Protein AF-M5FN06-F1 (afdb_monomer_lite)

Structure (mmCIF, N/CA/C/O backbone):
data_AF-M5FN06-F1
#
_entry.id   AF-M5FN06-F1
#
loop_
_atom_site.group_PDB
_atom_site.id
_atom_site.type_symbol
_atom_site.label_atom_id
_atom_site.label_alt_id
_atom_site.label_comp_id
_atom_site.label_asym_id
_atom_site.label_entity_id
_atom_site.label_seq_id
_atom_site.pdbx_PDB_ins_code
_atom_site.Cartn_x
_atom_site.Cartn_y
_atom_site.Cartn_z
_atom_site.occupancy
_atom_site.B_iso_or_equiv
_atom_site.auth_seq_id
_atom_site.auth_comp_id
_atom_site.auth_asym_id
_atom_site.auth_atom_id
_atom_site.pdbx_PDB_model_num
ATOM 1 N N . MET A 1 1 ? 3.407 14.282 -8.085 1.00 27.33 1 MET A N 1
ATOM 2 C CA . MET A 1 1 ? 4.388 13.619 -8.976 1.00 27.33 1 MET A CA 1
ATOM 3 C C . MET A 1 1 ? 5.253 12.727 -8.101 1.00 27.33 1 MET A C 1
ATOM 5 O O . MET A 1 1 ? 6.197 13.215 -7.495 1.00 27.33 1 MET A O 1
ATOM 9 N N . ALA A 1 2 ? 4.878 11.458 -7.962 1.00 25.45 2 ALA A N 1
ATOM 10 C CA . ALA A 1 2 ? 5.536 10.519 -7.061 1.00 25.45 2 ALA A CA 1
ATOM 11 C C . ALA A 1 2 ? 6.692 9.816 -7.781 1.00 25.45 2 ALA A C 1
ATOM 13 O O . ALA A 1 2 ? 6.482 8.964 -8.642 1.00 25.45 2 ALA A O 1
ATOM 14 N N . SER A 1 3 ? 7.924 10.210 -7.468 1.00 28.31 3 SER A N 1
ATOM 15 C CA . SER A 1 3 ? 9.143 9.566 -7.962 1.00 28.31 3 SER A CA 1
ATOM 16 C C . SER A 1 3 ? 9.632 8.582 -6.894 1.00 28.31 3 SER A C 1
ATOM 18 O O . SER A 1 3 ? 10.350 8.975 -5.971 1.00 28.31 3 SER A O 1
ATOM 20 N N . CYS A 1 4 ? 9.288 7.298 -7.016 1.00 33.19 4 CYS A N 1
ATOM 21 C CA . CYS A 1 4 ? 9.908 6.249 -6.206 1.00 33.19 4 CYS A CA 1
ATOM 22 C C . CYS A 1 4 ? 11.393 6.130 -6.577 1.00 33.19 4 CYS A C 1
ATOM 24 O O . CYS A 1 4 ? 11.753 5.627 -7.637 1.00 33.19 4 CYS A O 1
ATOM 26 N N . THR A 1 5 ? 12.273 6.599 -5.693 1.00 30.69 5 THR A N 1
ATOM 27 C CA . THR A 1 5 ? 13.714 6.338 -5.777 1.00 30.69 5 THR A CA 1
ATOM 28 C C . THR A 1 5 ? 14.072 5.339 -4.695 1.00 30.69 5 THR A C 1
ATOM 30 O O . THR A 1 5 ? 13.926 5.653 -3.519 1.00 30.69 5 THR A O 1
ATOM 33 N N . ILE A 1 6 ? 14.575 4.165 -5.073 1.00 43.97 6 ILE A N 1
ATOM 34 C CA . ILE A 1 6 ? 15.258 3.274 -4.132 1.00 43.97 6 ILE A CA 1
ATOM 35 C C . ILE A 1 6 ? 16.633 2.962 -4.714 1.00 43.97 6 ILE A C 1
ATOM 37 O O . ILE A 1 6 ? 16.755 2.462 -5.830 1.00 43.97 6 ILE A O 1
ATOM 41 N N . ALA A 1 7 ? 17.663 3.370 -3.971 1.00 32.50 7 ALA A N 1
ATOM 42 C CA . ALA A 1 7 ? 19.064 3.250 -4.341 1.00 32.50 7 ALA A CA 1
ATOM 43 C C . ALA A 1 7 ? 19.636 1.861 -3.967 1.00 32.50 7 ALA A C 1
ATOM 45 O O . ALA A 1 7 ? 19.213 1.269 -2.972 1.00 32.50 7 ALA A O 1
ATOM 46 N N . PRO A 1 8 ? 20.618 1.356 -4.735 1.00 40.19 8 PRO A N 1
ATOM 47 C CA . PRO A 1 8 ? 21.145 -0.006 -4.641 1.00 40.19 8 PRO A CA 1
ATOM 48 C C . PRO A 1 8 ? 22.283 -0.136 -3.615 1.00 40.19 8 PRO A C 1
ATOM 50 O O . PRO A 1 8 ? 23.003 0.829 -3.347 1.00 40.19 8 PRO A O 1
ATOM 53 N N . ARG A 1 9 ? 22.534 -1.353 -3.109 1.00 36.44 9 ARG A N 1
ATOM 54 C CA . ARG A 1 9 ? 23.824 -1.708 -2.487 1.00 36.44 9 ARG A CA 1
ATOM 55 C C . ARG A 1 9 ? 24.622 -2.664 -3.389 1.00 36.44 9 ARG A C 1
ATOM 57 O O . ARG A 1 9 ? 24.174 -3.779 -3.624 1.00 36.44 9 ARG A O 1
ATOM 64 N N . ARG A 1 10 ? 25.832 -2.184 -3.736 1.00 39.62 10 ARG A N 1
ATOM 65 C CA . ARG A 1 10 ? 27.038 -2.804 -4.348 1.00 39.62 10 ARG A CA 1
ATOM 66 C C . ARG A 1 10 ? 27.117 -2.912 -5.897 1.00 39.62 10 ARG A C 1
ATOM 68 O O . ARG A 1 10 ? 26.985 -4.001 -6.429 1.00 39.62 10 ARG A O 1
ATOM 75 N N . ASP A 1 11 ? 27.399 -1.748 -6.521 1.00 45.25 11 ASP A N 1
ATOM 76 C CA . ASP A 1 11 ? 28.182 -1.401 -7.753 1.00 45.25 11 ASP A CA 1
ATOM 77 C C . ASP A 1 11 ? 27.950 -2.061 -9.142 1.00 45.25 11 ASP A C 1
ATOM 79 O O . ASP A 1 11 ? 27.628 -3.240 -9.212 1.00 45.25 11 ASP A O 1
ATOM 83 N N . PRO A 1 12 ? 28.240 -1.381 -10.291 1.00 43.81 12 PRO A N 1
ATOM 84 C CA . PRO A 1 12 ? 28.285 0.053 -10.596 1.00 43.81 12 PRO A CA 1
ATOM 85 C C . PRO A 1 12 ? 27.474 0.372 -11.877 1.00 43.81 12 PRO A C 1
ATOM 87 O O . PRO A 1 12 ? 28.011 0.838 -12.871 1.00 43.81 12 PRO A O 1
ATOM 90 N N . VAL A 1 13 ? 26.162 0.151 -11.878 1.00 47.09 13 VAL A N 1
ATOM 91 C CA . VAL A 1 13 ? 25.257 0.983 -12.685 1.00 47.09 13 VAL A CA 1
ATOM 92 C C . VAL A 1 13 ? 24.075 1.290 -11.783 1.00 47.09 13 VAL A C 1
ATOM 94 O O . VAL A 1 13 ? 23.297 0.415 -11.413 1.00 47.09 13 VAL A O 1
ATOM 97 N N . ARG A 1 14 ? 23.992 2.533 -11.311 1.00 54.94 14 ARG A N 1
ATOM 98 C CA . ARG A 1 14 ? 22.844 2.998 -10.527 1.00 54.94 14 ARG A CA 1
ATOM 99 C C . ARG A 1 14 ? 21.685 3.135 -11.511 1.00 54.94 14 ARG A C 1
ATOM 101 O O . ARG A 1 14 ? 21.647 4.076 -12.298 1.00 54.94 14 ARG A O 1
ATOM 108 N N . TRP A 1 15 ? 20.762 2.186 -11.488 1.00 54.28 15 TRP A N 1
ATOM 109 C CA . TRP A 1 15 ? 19.535 2.274 -12.270 1.00 54.28 15 TRP A CA 1
ATOM 110 C C . TRP A 1 15 ? 18.470 2.993 -11.454 1.00 54.28 15 TRP A C 1
ATOM 112 O O . TRP A 1 15 ? 18.316 2.744 -10.257 1.00 54.28 15 TRP A O 1
ATOM 122 N N . ARG A 1 16 ? 17.732 3.893 -12.100 1.00 64.31 16 ARG A N 1
ATOM 123 C CA . ARG A 1 16 ? 16.596 4.587 -11.489 1.00 64.31 16 ARG A CA 1
ATOM 124 C C . ARG A 1 16 ? 15.349 4.273 -12.300 1.00 64.31 16 ARG A C 1
ATOM 126 O O . ARG A 1 16 ? 15.308 4.543 -13.501 1.00 64.31 16 ARG A O 1
ATOM 133 N N . VAL A 1 17 ? 14.336 3.713 -11.644 1.00 66.50 17 VAL A N 1
ATOM 134 C CA . VAL A 1 17 ? 12.996 3.615 -12.227 1.00 66.50 17 VAL A CA 1
ATOM 135 C C . VAL A 1 17 ? 12.431 5.031 -12.273 1.00 66.50 17 VAL A C 1
ATOM 137 O O . VAL A 1 17 ? 12.249 5.659 -11.234 1.00 66.50 17 VAL A O 1
ATOM 140 N N . LEU A 1 18 ? 12.219 5.560 -13.478 1.00 68.62 18 LEU A N 1
ATOM 141 C CA . LEU A 1 18 ? 11.619 6.886 -13.666 1.00 68.62 18 LEU A CA 1
ATOM 142 C C . LEU A 1 18 ? 10.108 6.833 -13.467 1.00 68.62 18 LEU A C 1
ATOM 144 O O . LEU A 1 18 ? 9.524 7.728 -12.866 1.00 68.62 18 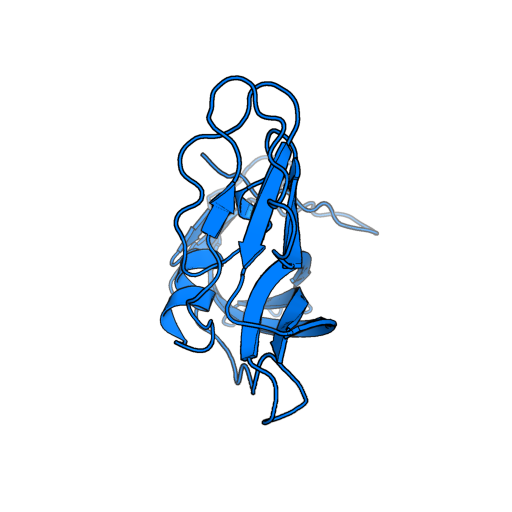LEU A O 1
ATOM 148 N N . SER A 1 19 ? 9.484 5.792 -14.012 1.00 80.19 19 SER A N 1
ATOM 149 C CA . SER A 1 19 ? 8.040 5.610 -13.985 1.00 80.19 19 SER A CA 1
ATOM 150 C C . SER A 1 19 ? 7.671 4.143 -14.168 1.00 80.19 19 SER A C 1
ATOM 152 O O . SER A 1 19 ? 8.388 3.388 -14.830 1.00 80.19 19 SER A O 1
ATOM 154 N N . MET A 1 20 ? 6.519 3.776 -13.615 1.00 84.50 20 MET A N 1
ATOM 155 C CA . MET A 1 20 ? 5.894 2.466 -13.753 1.00 84.50 20 MET A CA 1
ATOM 156 C C . MET A 1 20 ? 4.460 2.653 -14.249 1.00 84.50 20 MET A C 1
ATOM 158 O O . MET A 1 20 ? 3.731 3.487 -13.709 1.00 84.50 20 MET A O 1
ATOM 162 N N . THR A 1 21 ? 4.065 1.925 -15.293 1.00 87.94 21 THR A N 1
ATOM 163 C CA . THR A 1 21 ? 2.722 2.023 -15.880 1.00 87.94 21 THR A CA 1
ATOM 164 C C . THR A 1 21 ? 2.165 0.634 -16.229 1.00 87.94 21 THR A C 1
ATOM 166 O O . THR A 1 21 ? 2.769 -0.062 -17.051 1.00 87.94 21 THR A O 1
ATOM 169 N N . PRO A 1 22 ? 1.008 0.227 -15.665 1.00 89.62 22 PRO A N 1
ATOM 170 C CA . PRO A 1 22 ? 0.274 0.876 -14.566 1.00 89.62 22 PRO A CA 1
ATOM 171 C C . PRO A 1 22 ? 1.145 1.071 -13.317 1.00 89.62 22 PRO A C 1
ATOM 173 O O . PRO A 1 22 ? 2.143 0.368 -13.154 1.00 89.62 22 PRO A O 1
ATOM 176 N N . SER A 1 23 ? 0.813 2.038 -12.456 1.00 87.56 23 SER A N 1
ATOM 177 C CA . SER A 1 23 ? 1.606 2.273 -11.242 1.00 87.56 23 SER A CA 1
ATOM 178 C C . SER A 1 23 ? 1.511 1.083 -10.279 1.00 87.56 23 SER A C 1
ATOM 180 O O . SER A 1 23 ? 0.634 0.226 -10.408 1.00 87.56 23 SER A O 1
ATOM 182 N N . PHE A 1 24 ? 2.398 1.021 -9.283 1.00 85.38 24 PHE A N 1
ATOM 183 C CA . PHE A 1 24 ? 2.313 0.004 -8.230 1.00 85.38 24 PHE A CA 1
ATOM 184 C C . PHE A 1 24 ? 0.957 0.044 -7.507 1.00 85.38 24 PHE A C 1
ATOM 186 O O . PHE A 1 24 ? 0.338 -0.988 -7.254 1.00 85.38 24 PHE A O 1
ATOM 193 N N . GLN A 1 25 ? 0.460 1.254 -7.245 1.00 87.75 25 GLN A N 1
ATOM 194 C CA . GLN A 1 25 ? -0.837 1.485 -6.624 1.00 87.75 25 GLN A CA 1
ATOM 195 C C . GLN A 1 25 ? -1.996 0.988 -7.490 1.00 87.75 25 GLN A C 1
ATOM 197 O O . GLN A 1 25 ? -2.895 0.329 -6.968 1.00 87.75 25 GLN A O 1
ATOM 202 N N . ASP A 1 26 ? -1.975 1.278 -8.792 1.00 88.81 26 ASP A N 1
ATOM 203 C CA . ASP A 1 26 ? -3.017 0.818 -9.719 1.00 88.81 26 ASP A CA 1
ATOM 204 C C . ASP A 1 26 ? -3.026 -0.703 -9.813 1.00 88.81 26 ASP A C 1
ATOM 206 O O . ASP A 1 26 ? -4.086 -1.322 -9.784 1.00 88.81 26 ASP A O 1
ATOM 210 N N . ASN A 1 27 ? -1.833 -1.298 -9.853 1.00 89.06 27 ASN A N 1
ATOM 211 C CA . ASN A 1 27 ? -1.659 -2.738 -9.821 1.00 89.06 27 ASN A CA 1
ATOM 212 C C . ASN A 1 27 ? -2.261 -3.338 -8.543 1.00 89.06 27 ASN A C 1
ATOM 214 O O . ASN A 1 27 ? -3.032 -4.283 -8.649 1.00 89.06 27 ASN A O 1
ATOM 218 N N . ILE A 1 28 ? -1.967 -2.829 -7.338 1.00 89.06 28 ILE A N 1
ATOM 219 C CA . ILE A 1 28 ? -2.582 -3.371 -6.107 1.00 89.06 28 ILE A CA 1
ATOM 220 C C . ILE A 1 28 ? -4.104 -3.197 -6.126 1.00 89.06 28 ILE A C 1
ATOM 222 O O . ILE A 1 28 ? -4.836 -4.116 -5.774 1.00 89.06 28 ILE A O 1
ATOM 226 N N . LYS A 1 29 ? -4.603 -2.023 -6.520 1.00 89.12 29 LYS A N 1
ATOM 227 C CA . LYS A 1 29 ? -6.045 -1.747 -6.507 1.00 89.12 29 LYS A CA 1
ATOM 228 C C . LYS A 1 29 ? -6.815 -2.631 -7.488 1.00 89.12 29 LYS A C 1
ATOM 230 O O . LYS A 1 29 ? -7.925 -3.051 -7.167 1.00 89.12 29 LYS A O 1
ATOM 235 N N . SER A 1 30 ? -6.237 -2.939 -8.648 1.00 88.81 30 SER A N 1
ATOM 236 C CA . SER A 1 30 ? -6.890 -3.760 -9.672 1.00 88.81 30 SER A CA 1
ATOM 237 C C . SER A 1 30 ? -7.053 -5.228 -9.273 1.00 88.81 30 SER A C 1
ATOM 239 O O . SER A 1 30 ? -7.897 -5.908 -9.853 1.00 88.81 30 SER A O 1
ATOM 241 N N . THR A 1 31 ? -6.325 -5.721 -8.261 1.00 87.44 31 THR A N 1
ATOM 242 C CA . THR A 1 31 ? -6.493 -7.104 -7.782 1.00 87.44 31 THR A CA 1
ATOM 243 C C . THR A 1 31 ? -7.801 -7.321 -7.024 1.00 87.44 31 THR A C 1
ATOM 245 O O . THR A 1 31 ? -8.204 -8.464 -6.822 1.00 87.44 31 THR A O 1
ATOM 248 N N . GLY A 1 32 ? -8.449 -6.248 -6.553 1.00 89.69 32 GLY A N 1
ATOM 249 C CA . GLY A 1 32 ? -9.643 -6.340 -5.709 1.00 89.69 32 GLY A CA 1
ATOM 250 C C . GLY A 1 32 ? -9.387 -6.964 -4.331 1.00 89.69 32 GLY A C 1
ATOM 251 O O . GLY A 1 32 ? -10.336 -7.296 -3.627 1.00 89.69 32 GLY A O 1
ATOM 252 N N . GLN A 1 33 ? -8.123 -7.135 -3.927 1.00 90.69 33 GLN A N 1
ATOM 253 C CA . GLN A 1 33 ? -7.766 -7.776 -2.655 1.00 90.69 33 GLN A CA 1
ATOM 254 C C . GLN A 1 33 ? -7.785 -6.821 -1.461 1.00 90.69 33 GLN A C 1
ATOM 256 O O . GLN A 1 33 ? -7.731 -7.274 -0.317 1.00 90.69 33 GLN A O 1
ATOM 261 N N . LEU A 1 34 ? -7.856 -5.512 -1.714 1.00 94.25 34 LEU A N 1
ATOM 262 C CA . LEU A 1 34 ? -8.008 -4.515 -0.665 1.00 94.25 34 LEU A CA 1
ATOM 263 C C . LEU A 1 34 ? -9.475 -4.360 -0.280 1.00 94.25 34 LEU A C 1
ATOM 265 O O . LEU A 1 34 ? -10.318 -4.019 -1.109 1.00 94.25 34 LEU A O 1
ATOM 269 N N . ALA A 1 35 ? -9.766 -4.549 0.998 1.00 95.00 35 ALA A N 1
ATOM 270 C CA . ALA A 1 35 ? -11.080 -4.302 1.552 1.00 95.00 35 ALA A CA 1
ATOM 271 C C . ALA A 1 35 ? -11.332 -2.802 1.771 1.00 95.00 35 ALA A C 1
ATOM 273 O O . ALA A 1 35 ? -10.422 -1.990 1.971 1.00 95.00 35 ALA A O 1
ATOM 274 N N . SER A 1 36 ? -12.607 -2.430 1.723 1.00 93.56 36 SER A N 1
ATOM 275 C CA . SER A 1 36 ? -13.093 -1.128 2.173 1.00 93.56 36 SER A CA 1
ATOM 276 C C . SER A 1 36 ? -13.240 -1.089 3.697 1.00 93.56 36 SER A C 1
ATOM 278 O O . SER A 1 36 ? -12.954 -2.060 4.399 1.00 93.56 36 SER A O 1
ATOM 280 N N . GLY A 1 37 ? -13.714 0.043 4.214 1.00 92.81 37 GLY A N 1
ATOM 281 C CA . GLY A 1 37 ? -14.075 0.173 5.626 1.00 92.81 37 GLY A CA 1
ATOM 282 C C . GLY A 1 37 ? -13.061 0.913 6.481 1.00 92.81 37 GLY A C 1
ATOM 283 O O . GLY A 1 37 ? -13.294 1.080 7.675 1.00 92.81 37 GLY A O 1
ATOM 284 N N . ALA A 1 38 ? -11.975 1.399 5.884 1.00 95.62 38 ALA A N 1
ATOM 285 C CA . ALA A 1 38 ? -11.090 2.366 6.512 1.00 95.62 38 ALA A CA 1
ATOM 286 C C . ALA A 1 38 ? -11.077 3.679 5.727 1.00 95.62 38 ALA A C 1
ATOM 288 O O . ALA A 1 38 ? -11.216 3.666 4.505 1.00 95.62 38 ALA A O 1
ATOM 289 N N . ALA A 1 39 ? -10.896 4.795 6.427 1.00 95.69 39 ALA A N 1
ATOM 290 C CA . ALA A 1 39 ? -10.886 6.137 5.861 1.00 95.69 39 ALA A CA 1
ATOM 291 C C . ALA A 1 39 ? -9.747 6.975 6.451 1.00 95.69 39 ALA A C 1
ATOM 293 O O . ALA A 1 39 ? -9.353 6.792 7.604 1.00 95.69 39 ALA A O 1
ATOM 294 N N . TRP A 1 40 ? -9.192 7.878 5.646 1.00 94.75 40 TRP A N 1
ATOM 295 C CA . TRP A 1 40 ? -8.117 8.762 6.087 1.00 94.75 40 TRP A CA 1
ATOM 296 C C . TRP A 1 40 ? -8.663 9.911 6.936 1.00 94.75 40 TRP A C 1
ATOM 298 O O . TRP A 1 40 ? -9.484 10.703 6.479 1.00 94.75 40 TRP A O 1
ATOM 308 N N . ALA A 1 41 ? -8.152 10.031 8.156 1.00 95.00 41 ALA A N 1
ATOM 309 C CA . ALA A 1 41 ? -8.357 11.157 9.047 1.00 95.00 41 ALA A CA 1
ATOM 310 C C . ALA A 1 41 ? -7.209 12.169 8.908 1.00 95.00 41 ALA A C 1
ATOM 312 O O . ALA A 1 41 ? -6.034 11.798 8.852 1.00 95.00 41 ALA A O 1
ATOM 313 N N . GLY A 1 42 ? -7.554 13.459 8.900 1.00 91.44 42 GLY A N 1
ATOM 314 C CA . GLY A 1 42 ? -6.618 14.580 8.766 1.00 91.44 42 GLY A CA 1
ATOM 315 C C . GLY A 1 42 ? -6.829 15.383 7.478 1.00 91.44 42 GLY A C 1
ATOM 316 O O . GLY A 1 42 ? -6.910 14.831 6.376 1.00 91.44 42 GLY A O 1
ATOM 317 N N . THR A 1 43 ? -6.881 16.708 7.616 1.00 91.19 43 THR A N 1
ATOM 318 C CA . THR A 1 43 ? -7.176 17.644 6.521 1.00 91.19 43 THR A CA 1
ATOM 319 C C . THR A 1 43 ? -5.924 18.427 6.135 1.00 91.19 43 THR A C 1
ATOM 321 O O . THR A 1 43 ? -5.240 18.977 6.993 1.00 91.19 43 THR A O 1
ATOM 324 N N . ALA A 1 44 ? -5.628 18.470 4.838 1.00 90.12 44 ALA A N 1
ATOM 325 C CA . ALA A 1 44 ? -4.547 19.279 4.277 1.00 90.12 44 ALA A CA 1
ATOM 326 C C . ALA A 1 44 ? -4.928 20.781 4.279 1.00 90.12 44 ALA A C 1
ATOM 328 O O . ALA A 1 44 ? -6.119 21.085 4.182 1.00 90.12 44 ALA A O 1
ATOM 329 N N . PRO A 1 45 ? -3.970 21.730 4.343 1.00 85.19 45 PRO A N 1
ATOM 330 C CA . PRO A 1 45 ? -2.532 21.519 4.183 1.00 85.19 45 PRO A CA 1
ATOM 331 C C . PRO A 1 45 ? -1.733 21.162 5.447 1.00 85.19 45 PRO A C 1
ATOM 333 O O . PRO A 1 45 ? -0.643 20.658 5.273 1.00 85.19 45 PRO A O 1
ATOM 336 N N . TRP A 1 46 ? -2.179 21.317 6.694 1.00 80.38 46 TRP A N 1
ATOM 337 C CA . TRP A 1 46 ? -1.320 21.006 7.864 1.00 80.38 46 TRP A CA 1
ATOM 338 C C . TRP A 1 46 ? -1.999 20.008 8.815 1.00 80.38 46 TRP A C 1
ATOM 340 O O . TRP A 1 46 ? -2.855 20.383 9.611 1.00 80.38 46 TRP A O 1
ATOM 350 N N . CYS A 1 47 ? -1.659 18.720 8.695 1.00 79.62 47 CYS A N 1
ATOM 351 C CA . CYS A 1 47 ? -2.419 17.579 9.213 1.00 79.62 47 CYS A CA 1
ATOM 352 C C . CYS A 1 47 ? -1.908 17.058 10.563 1.00 79.62 47 CYS A C 1
ATOM 354 O O . CYS A 1 47 ? -0.720 16.858 10.733 1.00 79.62 47 CYS A O 1
ATOM 356 N N . ASN A 1 48 ? -2.794 16.675 11.480 1.00 78.38 48 ASN A N 1
ATOM 357 C CA . ASN A 1 48 ? -2.463 15.855 12.659 1.00 78.38 48 ASN A CA 1
ATOM 358 C C . ASN A 1 48 ? -3.541 14.781 12.834 1.00 78.38 48 ASN A C 1
ATOM 360 O O . ASN A 1 48 ? -4.241 14.709 13.845 1.00 78.38 48 ASN A O 1
ATOM 364 N N . GLY A 1 49 ? -3.750 14.028 11.758 1.00 83.44 49 GLY A N 1
ATOM 365 C CA . GLY A 1 49 ? -4.750 12.984 11.659 1.00 83.44 49 GLY A CA 1
ATOM 366 C C . GLY A 1 49 ? -4.576 11.955 12.763 1.00 83.44 49 GLY A C 1
ATOM 367 O O . GLY A 1 49 ? -3.510 11.368 12.926 1.00 83.44 49 GLY A O 1
ATOM 368 N N . ARG A 1 50 ? -5.653 11.740 13.508 1.00 93.31 50 ARG A N 1
ATOM 369 C CA . ARG A 1 50 ? -5.767 10.729 14.551 1.00 93.31 50 ARG A CA 1
ATOM 370 C C . ARG A 1 50 ? -7.113 10.052 14.407 1.00 93.31 50 ARG A C 1
ATOM 372 O O . ARG A 1 50 ? -8.078 10.699 13.996 1.00 93.31 50 ARG A O 1
ATOM 379 N N . CYS A 1 51 ? -7.160 8.783 14.768 1.00 95.69 51 CYS A N 1
ATOM 380 C CA . CYS A 1 51 ? -8.425 8.079 14.858 1.00 95.69 51 CYS A CA 1
ATOM 381 C C . CYS A 1 51 ? -9.221 8.589 16.059 1.00 95.69 51 CYS A C 1
ATOM 383 O O . CYS A 1 51 ? -8.649 9.018 17.068 1.00 95.69 51 CYS A O 1
ATOM 385 N N . ASN A 1 52 ? -10.541 8.589 15.922 1.00 95.19 52 ASN A N 1
ATOM 386 C CA . ASN A 1 52 ? -11.438 8.959 17.004 1.00 95.19 52 ASN A CA 1
ATOM 387 C C . ASN A 1 52 ? -11.426 7.894 18.109 1.00 95.19 52 ASN A C 1
ATOM 389 O O . ASN A 1 52 ? -10.946 6.775 17.930 1.00 95.19 52 ASN A O 1
ATOM 393 N N . SER A 1 53 ? -11.980 8.235 19.274 1.00 94.38 53 SER A N 1
ATOM 394 C CA . SER A 1 53 ? -12.182 7.241 20.332 1.00 94.38 53 SER A CA 1
ATOM 395 C C . SER A 1 53 ? -13.065 6.099 19.818 1.00 94.38 53 SER A C 1
ATOM 397 O O . SER A 1 53 ? -14.135 6.352 19.268 1.00 94.38 53 SER A O 1
ATOM 399 N N . GLY A 1 54 ? -12.609 4.856 19.991 1.00 93.00 54 GLY A N 1
ATOM 400 C CA . GLY A 1 54 ? -13.289 3.657 19.491 1.00 93.00 54 GLY A CA 1
ATOM 401 C C . GLY A 1 54 ? -12.963 3.282 18.040 1.00 93.00 54 GLY A C 1
A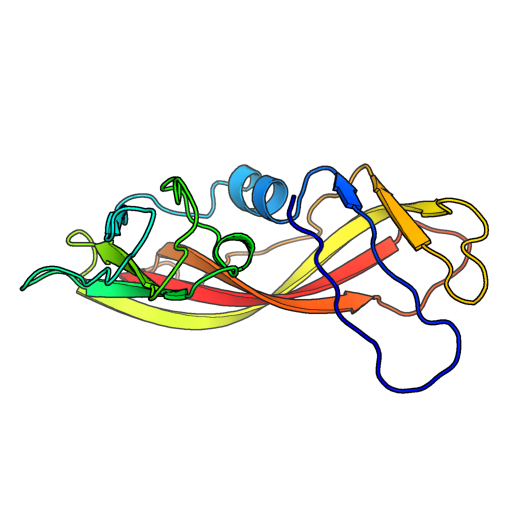TOM 402 O O . GLY A 1 54 ? -13.381 2.218 17.596 1.00 93.00 54 GLY A O 1
ATOM 403 N N . GLU A 1 55 ? -12.199 4.099 17.310 1.00 96.50 55 GLU A N 1
ATOM 404 C CA . GLU A 1 55 ? -11.648 3.722 16.008 1.00 96.50 55 GLU A CA 1
ATOM 405 C C . GLU A 1 55 ? -10.279 3.057 16.157 1.00 96.50 55 GLU A C 1
ATOM 407 O O . GLU A 1 55 ? -9.436 3.459 16.962 1.00 96.50 55 GLU A O 1
ATOM 412 N N . LEU A 1 56 ? -10.031 2.070 15.305 1.00 96.25 56 LEU A N 1
ATOM 413 C CA . LEU A 1 56 ? -8.745 1.417 15.174 1.00 96.25 56 LEU A CA 1
ATOM 414 C C . LEU A 1 56 ? -7.879 2.137 14.136 1.00 96.25 56 LEU A C 1
ATOM 416 O O . LEU A 1 56 ? -8.312 2.395 13.011 1.00 96.25 56 LEU A O 1
ATOM 420 N N . GLN A 1 57 ? -6.623 2.405 14.494 1.00 96.25 57 GLN A N 1
ATOM 421 C CA . GLN A 1 57 ? -5.622 2.928 13.569 1.00 96.25 57 GLN A CA 1
ATOM 422 C C . GLN A 1 57 ? -4.989 1.792 12.758 1.00 96.25 57 GLN A C 1
ATOM 424 O O . GLN A 1 57 ? -4.264 0.960 13.295 1.00 96.25 57 GLN A O 1
ATOM 429 N N . VAL A 1 58 ? -5.226 1.796 11.447 1.00 95.56 58 VAL A N 1
ATOM 430 C CA . VAL A 1 58 ? -4.714 0.802 10.489 1.00 95.56 58 VAL A CA 1
ATOM 431 C C . VAL A 1 58 ? -3.300 1.147 10.026 1.00 95.56 58 VAL A C 1
ATOM 433 O O . VAL A 1 58 ? -2.451 0.266 9.885 1.00 95.56 58 VAL A O 1
ATOM 436 N N . ALA A 1 59 ? -3.054 2.427 9.741 1.00 93.12 59 ALA A N 1
ATOM 437 C CA . ALA A 1 59 ? -1.773 2.922 9.255 1.00 93.12 59 ALA A CA 1
ATOM 438 C C . ALA A 1 59 ? -1.640 4.433 9.487 1.00 93.12 59 ALA A C 1
ATOM 440 O O . ALA A 1 59 ? -2.630 5.127 9.707 1.00 93.12 59 ALA A O 1
ATOM 441 N N . VAL A 1 60 ? -0.414 4.950 9.395 1.00 91.81 60 VAL A N 1
ATOM 442 C CA . VAL A 1 60 ? -0.118 6.390 9.457 1.00 91.81 60 VAL A CA 1
ATOM 443 C C . VAL A 1 60 ? 0.752 6.766 8.266 1.00 91.81 60 VAL A C 1
ATOM 445 O O . VAL A 1 60 ? 1.746 6.086 7.999 1.00 91.81 60 VAL A O 1
ATOM 448 N N . ALA A 1 61 ? 0.382 7.833 7.562 1.00 88.12 61 ALA A N 1
ATOM 449 C CA . ALA A 1 61 ? 1.188 8.443 6.511 1.00 88.12 61 ALA A CA 1
ATOM 450 C C . ALA A 1 61 ? 1.654 9.822 6.979 1.00 88.12 61 ALA A C 1
ATOM 452 O O . ALA A 1 61 ? 0.833 10.692 7.270 1.00 88.12 61 ALA A O 1
ATOM 453 N N . SER A 1 62 ? 2.963 10.020 7.050 1.00 78.56 62 SER A N 1
ATOM 454 C CA . SER A 1 62 ? 3.552 11.331 7.331 1.00 78.56 62 SER A CA 1
ATOM 455 C C . SER A 1 62 ? 3.644 12.178 6.058 1.00 78.56 62 SER A C 1
ATOM 457 O O . SER A 1 62 ? 3.492 11.663 4.946 1.00 78.56 62 SER A O 1
ATOM 459 N N . GLU A 1 63 ? 3.906 13.474 6.236 1.00 66.06 63 GLU A N 1
ATOM 460 C CA . GLU A 1 63 ? 4.252 14.431 5.178 1.00 66.06 63 GLU A CA 1
ATOM 461 C C . GLU A 1 63 ? 5.103 13.813 4.048 1.00 66.06 63 GLU A C 1
ATOM 463 O O . GLU A 1 63 ? 6.080 13.095 4.282 1.00 66.06 63 GLU A O 1
ATOM 468 N N . GLY A 1 64 ? 4.687 14.066 2.803 1.00 59.28 64 GLY A N 1
ATOM 469 C CA . GLY A 1 64 ? 5.401 13.656 1.589 1.00 59.28 64 GLY A CA 1
ATOM 470 C C . GLY A 1 64 ? 5.474 12.149 1.311 1.00 59.28 64 GLY A C 1
ATOM 471 O O . GLY A 1 64 ? 6.178 11.752 0.387 1.00 59.28 64 GLY A O 1
ATOM 472 N N . SER A 1 65 ? 4.780 11.301 2.084 1.00 65.00 65 SER A N 1
ATOM 473 C CA . SER A 1 65 ? 4.839 9.834 1.941 1.00 65.00 65 SER A CA 1
ATOM 474 C C . SER A 1 65 ? 3.497 9.098 1.707 1.00 65.00 65 SER A C 1
ATOM 476 O O . SER A 1 65 ? 3.406 7.921 2.073 1.00 65.00 65 SER A O 1
ATOM 478 N N . PRO A 1 66 ? 2.440 9.700 1.117 1.00 62.28 66 PRO A N 1
ATOM 479 C CA . PRO A 1 66 ? 1.152 9.015 0.947 1.00 62.28 66 PRO A CA 1
ATOM 480 C C . PRO A 1 66 ? 1.208 7.868 -0.062 1.00 62.28 66 PRO A C 1
ATOM 482 O O . PRO A 1 66 ? 0.532 6.860 0.121 1.00 62.28 66 PRO A O 1
ATOM 485 N N . ASP A 1 67 ? 2.063 7.979 -1.079 1.00 65.38 67 ASP A N 1
ATOM 486 C CA . ASP A 1 67 ? 2.195 6.981 -2.147 1.00 65.38 67 ASP A CA 1
ATOM 487 C C . ASP A 1 67 ? 2.772 5.652 -1.650 1.00 65.38 67 ASP A C 1
ATOM 489 O O . ASP A 1 67 ? 2.701 4.632 -2.338 1.00 65.38 67 ASP A O 1
ATOM 493 N N . LEU A 1 68 ? 3.335 5.644 -0.438 1.00 78.88 68 LEU A N 1
ATOM 494 C CA . LEU A 1 68 ? 3.800 4.421 0.191 1.00 78.88 68 LEU A CA 1
ATOM 495 C C . LEU A 1 68 ? 2.649 3.587 0.735 1.00 78.88 68 LEU A C 1
ATOM 497 O O . LEU A 1 68 ? 2.859 2.390 0.869 1.00 78.88 68 LEU A O 1
ATOM 501 N N . ILE A 1 69 ? 1.480 4.168 1.04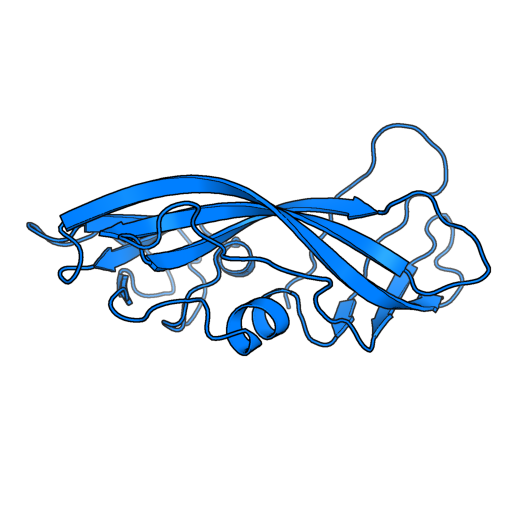2 1.00 87.69 69 ILE A N 1
ATOM 502 C CA . ILE A 1 69 ? 0.349 3.460 1.654 1.00 87.69 69 ILE A CA 1
ATOM 503 C C . ILE A 1 69 ? -0.831 3.421 0.691 1.00 87.69 69 ILE A C 1
ATOM 505 O O . ILE A 1 69 ? -1.491 4.417 0.405 1.00 87.69 69 ILE A O 1
ATOM 509 N N . ILE A 1 70 ? -1.139 2.215 0.240 1.00 91.62 70 ILE A N 1
ATOM 510 C CA . ILE A 1 70 ? -2.195 1.943 -0.716 1.00 91.62 70 ILE A CA 1
ATOM 511 C C . ILE A 1 70 ? -3.399 1.394 0.036 1.00 91.62 70 ILE A C 1
ATOM 513 O O . ILE A 1 70 ? -3.326 0.336 0.654 1.00 91.62 70 ILE A O 1
ATOM 517 N N . SER A 1 71 ? -4.516 2.108 -0.045 1.00 93.38 71 SER A N 1
ATOM 518 C CA . SER A 1 71 ? -5.823 1.674 0.443 1.00 93.38 71 SER A CA 1
ATOM 519 C C . SER A 1 71 ? -6.903 1.978 -0.599 1.00 93.38 71 SER A C 1
ATOM 521 O O . SER A 1 71 ? -6.657 2.655 -1.607 1.00 93.38 71 SER A O 1
ATOM 523 N N . THR A 1 72 ? -8.105 1.444 -0.383 1.00 92.94 72 THR A N 1
ATOM 524 C CA . THR A 1 72 ? -9.274 1.738 -1.227 1.00 92.94 72 THR A CA 1
ATOM 525 C C . THR A 1 72 ? -9.800 3.159 -1.008 1.00 92.94 72 THR A C 1
ATOM 527 O O . THR A 1 72 ? -10.274 3.785 -1.955 1.00 92.94 72 THR A O 1
ATOM 530 N N . SER A 1 73 ? -9.660 3.708 0.203 1.00 92.12 73 SER A N 1
ATOM 531 C CA . SER A 1 73 ? -9.996 5.105 0.493 1.00 92.12 73 SER A CA 1
ATOM 532 C C . SER A 1 73 ? -8.992 6.064 -0.157 1.00 92.12 73 SER A C 1
ATOM 534 O O . SER A 1 73 ? -7.783 5.902 0.033 1.00 92.12 73 SER A O 1
ATOM 536 N N . PRO A 1 74 ? -9.448 7.117 -0.859 1.00 88.50 74 PRO A N 1
ATOM 537 C CA . PRO A 1 74 ? -8.548 8.131 -1.395 1.00 88.50 74 PRO A CA 1
ATOM 538 C C . PRO A 1 74 ? -7.833 8.877 -0.258 1.00 88.50 74 PRO A C 1
ATOM 540 O O . PRO A 1 74 ? -8.459 9.235 0.739 1.00 88.50 74 PRO A O 1
ATOM 543 N N . PHE A 1 75 ? -6.528 9.123 -0.414 1.00 88.31 75 PHE A N 1
ATOM 544 C CA . PHE A 1 75 ? -5.725 9.893 0.550 1.00 88.31 75 PHE A CA 1
ATOM 545 C C . PHE A 1 75 ? -6.097 11.391 0.577 1.00 88.31 75 PHE A C 1
ATOM 547 O O . PHE A 1 75 ? -6.009 12.066 1.610 1.00 88.31 75 PHE A O 1
ATOM 554 N N . GLY A 1 76 ? -6.547 11.906 -0.572 1.00 87.38 76 GLY A N 1
ATOM 555 C CA . GLY A 1 76 ? -6.722 13.336 -0.810 1.00 87.38 76 GLY A CA 1
ATOM 556 C C . GLY A 1 76 ? -5.377 14.030 -1.028 1.00 87.38 76 GLY A C 1
ATOM 557 O O . GLY A 1 76 ? -4.456 13.428 -1.573 1.00 87.38 76 GLY A O 1
ATOM 558 N N . SER A 1 77 ? -5.278 15.293 -0.612 1.00 87.69 77 SER A N 1
ATOM 559 C CA . SER A 1 77 ? -4.049 16.087 -0.725 1.00 87.69 77 SER A CA 1
ATOM 560 C C . SER A 1 77 ? -3.045 15.805 0.398 1.00 87.69 77 SER A C 1
ATOM 562 O O . SER A 1 77 ? -3.433 15.471 1.526 1.00 87.69 77 SER A O 1
ATOM 564 N N . ASP A 1 78 ? -1.770 16.025 0.078 1.00 87.88 78 ASP A N 1
ATOM 565 C CA . ASP A 1 78 ? -0.623 15.878 0.974 1.00 87.88 78 ASP A CA 1
ATOM 566 C C . ASP A 1 78 ? -0.652 16.874 2.136 1.00 87.88 78 ASP A C 1
ATOM 568 O O . ASP A 1 78 ? -1.173 17.988 2.040 1.00 87.88 78 ASP A O 1
ATOM 572 N N . CYS A 1 79 ? -0.048 16.456 3.243 1.00 86.31 79 CYS A N 1
ATOM 573 C CA . CYS A 1 79 ? 0.201 17.299 4.402 1.00 86.31 79 CYS A CA 1
ATOM 574 C C . CYS A 1 79 ? 1.522 18.038 4.209 1.00 86.31 79 CYS A C 1
ATOM 576 O O . CYS A 1 79 ? 2.528 17.400 3.935 1.00 86.31 79 CYS A O 1
ATOM 578 N N . LEU A 1 80 ? 1.509 19.352 4.393 1.00 87.88 80 LEU A N 1
ATOM 579 C CA . LEU A 1 80 ? 2.672 20.229 4.485 1.00 87.88 80 LEU A CA 1
ATOM 580 C C . LEU A 1 80 ? 3.301 20.209 5.892 1.00 87.88 80 LEU A C 1
ATOM 582 O O . LEU A 1 80 ? 4.424 20.646 6.036 1.00 87.88 80 LEU A O 1
ATOM 586 N N . PHE A 1 81 ? 2.587 19.732 6.922 1.00 85.88 81 PHE A N 1
ATOM 587 C CA . PHE A 1 81 ? 3.124 19.413 8.254 1.00 85.88 81 PHE A CA 1
ATOM 588 C C . PHE A 1 81 ? 2.296 18.276 8.866 1.00 85.88 81 PHE A C 1
ATOM 590 O O . PHE A 1 81 ? 1.084 18.214 8.645 1.00 85.88 81 PHE A O 1
ATOM 597 N N . GLY A 1 82 ? 2.950 17.413 9.648 1.00 88.88 82 GLY A N 1
ATOM 598 C CA . GLY A 1 82 ? 2.345 16.327 10.428 1.00 88.88 82 GLY A CA 1
ATOM 599 C C . GLY A 1 82 ? 1.929 15.097 9.607 1.00 88.88 82 GLY A C 1
ATOM 600 O O . GLY A 1 82 ? 2.653 14.684 8.698 1.00 88.88 82 GLY A O 1
ATOM 601 N N . SER A 1 83 ? 0.826 14.434 9.971 1.00 91.31 83 SER A N 1
ATOM 602 C CA . SER A 1 83 ? 0.454 13.116 9.424 1.00 91.31 83 SER A CA 1
ATOM 603 C C . SER A 1 83 ? -1.051 12.922 9.233 1.00 91.31 83 SER A C 1
ATOM 605 O O . SER A 1 83 ? -1.871 13.670 9.768 1.00 91.31 83 SER A O 1
ATOM 607 N N . LYS A 1 84 ? -1.421 11.897 8.462 1.00 92.94 84 LYS A N 1
ATOM 608 C CA . LYS A 1 84 ? -2.776 11.339 8.403 1.00 92.94 84 LYS A CA 1
ATOM 609 C C . LYS A 1 84 ? -2.794 9.939 8.987 1.00 92.94 84 LYS A C 1
ATOM 611 O O . LYS A 1 84 ? -1.843 9.178 8.809 1.00 92.94 84 LYS A O 1
ATOM 616 N N . ALA A 1 85 ? -3.905 9.586 9.614 1.00 94.75 85 ALA A N 1
ATOM 617 C CA . ALA A 1 85 ? -4.154 8.240 10.107 1.00 94.75 85 ALA A CA 1
ATOM 618 C C . ALA A 1 85 ? -5.229 7.579 9.244 1.00 94.75 85 ALA A C 1
ATOM 620 O O . ALA A 1 85 ? -6.238 8.202 8.932 1.00 94.75 85 ALA A O 1
ATOM 621 N N . LEU A 1 86 ? -5.018 6.333 8.840 1.00 95.50 86 LEU A N 1
ATOM 622 C CA . LEU A 1 86 ? -6.050 5.511 8.223 1.00 95.50 86 LEU A CA 1
ATOM 623 C C . LEU A 1 86 ? -6.797 4.795 9.348 1.00 95.50 86 LEU A C 1
ATOM 625 O O . LEU A 1 86 ? -6.191 4.008 10.074 1.00 95.50 86 LEU A O 1
ATOM 629 N N . CYS A 1 87 ? -8.083 5.085 9.501 1.00 96.94 87 CYS A N 1
ATOM 630 C CA . CYS A 1 87 ? -8.884 4.704 10.662 1.00 96.94 87 CYS A CA 1
ATOM 631 C C . CYS A 1 87 ? -10.081 3.848 10.258 1.00 96.94 87 CYS A C 1
ATOM 633 O O . CYS A 1 87 ? -10.598 3.993 9.151 1.00 96.94 87 CYS A O 1
ATOM 635 N N . THR A 1 88 ? -10.536 2.964 11.143 1.00 97.19 88 THR A N 1
ATOM 636 C CA . THR A 1 88 ? -11.699 2.103 10.899 1.00 97.19 88 THR A CA 1
ATOM 637 C C . THR A 1 88 ? -12.485 1.818 12.176 1.00 97.19 88 THR A C 1
ATOM 639 O O . THR A 1 88 ? -11.905 1.678 13.248 1.00 97.19 88 THR A O 1
ATOM 642 N N . THR A 1 89 ? -13.806 1.695 12.050 1.00 96.31 89 THR A N 1
ATOM 643 C CA . THR A 1 89 ? -14.709 1.139 13.076 1.00 96.31 89 THR A CA 1
ATOM 644 C C . THR A 1 89 ? -15.246 -0.243 12.703 1.00 96.31 89 THR A C 1
ATOM 646 O O . THR A 1 89 ? -15.951 -0.861 13.494 1.00 96.31 89 THR A O 1
ATOM 649 N N . GLN A 1 90 ? -14.963 -0.721 11.486 1.00 95.88 90 GLN A N 1
ATOM 650 C CA . GLN A 1 90 ? -15.523 -1.971 10.961 1.00 95.88 90 GLN A CA 1
ATOM 651 C C . GLN A 1 9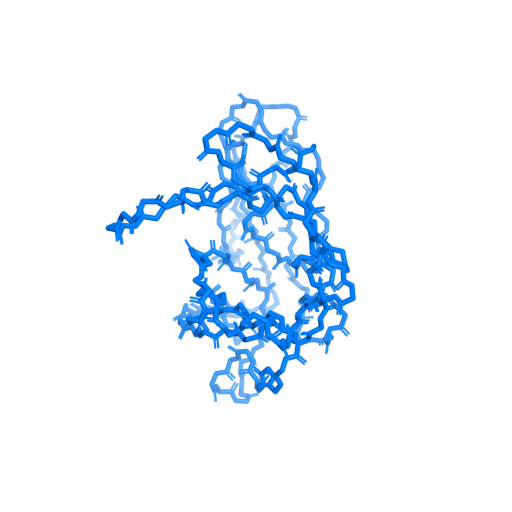0 ? -14.747 -3.200 11.427 1.00 95.88 90 GLN A C 1
ATOM 653 O O . GLN A 1 90 ? -15.296 -4.297 11.435 1.00 95.88 90 GLN A O 1
ATOM 658 N N . TYR A 1 91 ? -13.485 -3.005 11.805 1.00 95.19 91 TYR A N 1
ATOM 659 C CA . TYR A 1 91 ? -12.594 -4.063 12.253 1.00 95.19 91 TYR A CA 1
ATOM 660 C C . TYR A 1 91 ? -12.250 -3.876 13.726 1.00 95.19 91 TYR A C 1
ATOM 662 O O . TYR A 1 91 ? -12.088 -2.759 14.217 1.00 95.19 91 TYR A O 1
ATOM 670 N N . SER A 1 92 ? -12.114 -4.999 14.415 1.00 93.69 92 SER A N 1
ATOM 671 C CA . SER A 1 92 ? -11.807 -5.082 15.840 1.00 93.69 92 SER A CA 1
ATOM 672 C C . SER A 1 92 ? -10.306 -5.048 16.122 1.00 93.69 92 SER A C 1
ATOM 674 O O . SER A 1 92 ? -9.871 -4.577 17.172 1.00 93.69 92 SER A O 1
ATOM 676 N N . SER A 1 93 ? -9.500 -5.551 15.186 1.00 95.25 93 SER A N 1
ATOM 677 C CA . SER A 1 93 ? -8.047 -5.625 15.315 1.00 95.25 93 SER A CA 1
ATOM 678 C C . SER A 1 93 ? -7.374 -5.638 13.946 1.00 95.25 93 SER A C 1
ATOM 680 O O . SER A 1 93 ? -7.979 -6.018 12.945 1.00 95.25 93 SER A O 1
ATOM 682 N N . CYS A 1 94 ? -6.109 -5.224 13.904 1.00 95.50 94 CYS A N 1
ATOM 683 C CA . CYS A 1 94 ? -5.270 -5.280 12.715 1.00 95.50 94 CYS A CA 1
ATOM 684 C C . CYS A 1 94 ? -3.888 -5.796 13.102 1.00 95.50 94 CYS A C 1
ATOM 686 O O . CYS A 1 94 ? -3.345 -5.443 14.149 1.00 95.50 94 CYS A O 1
ATOM 688 N N . THR A 1 95 ? -3.306 -6.605 12.228 1.00 95.75 95 THR A N 1
ATOM 689 C CA . THR A 1 95 ? -1.937 -7.107 12.346 1.00 95.75 95 THR A CA 1
ATOM 690 C C . THR A 1 95 ? -1.162 -6.757 11.087 1.00 95.75 95 THR A C 1
ATOM 692 O O . THR A 1 95 ? -1.740 -6.647 10.005 1.00 95.75 95 THR A O 1
ATOM 695 N N . LEU A 1 96 ? 0.145 -6.548 11.229 1.00 94.62 96 LEU A N 1
ATOM 696 C CA . LEU A 1 96 ? 1.026 -6.330 10.089 1.00 94.62 96 LEU A CA 1
ATOM 697 C C . LEU A 1 96 ? 1.582 -7.672 9.625 1.00 94.62 96 LEU A C 1
ATOM 699 O O . LEU A 1 96 ? 2.105 -8.446 10.425 1.00 94.62 96 LEU A O 1
ATOM 703 N N . SER A 1 97 ? 1.484 -7.931 8.327 1.00 93.81 97 SER A N 1
ATOM 704 C CA . SER A 1 97 ? 2.095 -9.085 7.677 1.00 93.81 97 SER A CA 1
ATOM 705 C C . SER A 1 97 ? 3.056 -8.602 6.603 1.00 93.81 97 SER A C 1
ATOM 707 O O . SER A 1 97 ? 2.687 -7.790 5.760 1.00 93.81 97 SER A O 1
ATOM 709 N N . SER A 1 98 ? 4.299 -9.070 6.629 1.00 92.06 98 SER A N 1
ATOM 710 C CA . SER A 1 98 ? 5.274 -8.747 5.589 1.00 92.06 98 SER A CA 1
ATOM 711 C C . SER A 1 98 ? 5.260 -9.820 4.510 1.00 92.06 98 SER A C 1
ATOM 713 O O . SER A 1 98 ? 5.312 -11.010 4.816 1.00 92.06 98 SER A O 1
ATOM 715 N N . THR A 1 99 ? 5.231 -9.402 3.250 1.00 90.75 99 THR A N 1
ATOM 716 C CA . THR A 1 99 ? 5.334 -10.310 2.105 1.00 90.75 99 THR A CA 1
ATOM 717 C C . THR A 1 99 ? 6.107 -9.656 0.964 1.00 90.75 99 THR A C 1
ATOM 719 O O . THR A 1 99 ? 6.334 -8.442 0.955 1.00 90.75 99 THR A O 1
ATOM 722 N N . THR A 1 100 ? 6.538 -10.467 0.006 1.00 90.00 100 THR A N 1
ATOM 723 C CA . THR A 1 100 ? 7.163 -10.007 -1.230 1.00 90.00 100 THR A CA 1
ATOM 724 C C . THR A 1 100 ? 6.216 -10.312 -2.373 1.00 90.00 100 THR A C 1
ATOM 726 O O . THR A 1 100 ? 5.825 -11.458 -2.575 1.00 90.00 100 THR A O 1
ATOM 729 N N . LEU A 1 101 ? 5.848 -9.278 -3.117 1.00 89.75 101 LEU A N 1
ATOM 730 C CA . LEU A 1 101 ? 4.992 -9.405 -4.282 1.00 89.75 101 LEU A CA 1
ATOM 731 C C . LEU A 1 101 ? 5.821 -9.238 -5.553 1.00 89.75 101 LEU A C 1
ATOM 733 O O . LEU A 1 101 ? 6.708 -8.387 -5.602 1.00 89.75 101 LEU A O 1
ATOM 737 N N . GLN A 1 102 ? 5.517 -10.017 -6.588 1.00 90.38 102 GLN A N 1
ATOM 738 C CA . GLN A 1 102 ? 6.269 -9.991 -7.840 1.00 90.38 102 GLN A CA 1
ATOM 739 C C . GLN A 1 102 ? 5.498 -9.271 -8.939 1.00 90.38 102 GLN A C 1
ATOM 741 O O . GLN A 1 102 ? 4.337 -9.578 -9.208 1.00 90.38 102 GLN A O 1
ATOM 746 N N . ILE A 1 103 ? 6.161 -8.329 -9.601 1.00 88.31 103 ILE A N 1
ATOM 747 C CA . ILE A 1 103 ? 5.624 -7.593 -10.741 1.00 88.31 103 ILE A CA 1
ATOM 748 C C . ILE A 1 103 ? 6.498 -7.864 -11.947 1.00 88.31 103 ILE A C 1
ATOM 750 O O . ILE A 1 103 ? 7.707 -7.647 -11.920 1.00 88.31 103 ILE A O 1
ATOM 754 N N . GLN A 1 104 ? 5.860 -8.283 -13.027 1.00 90.06 104 GLN A N 1
ATOM 755 C CA . GLN A 1 104 ? 6.476 -8.402 -14.329 1.00 90.06 104 GLN A CA 1
ATOM 756 C C . GLN A 1 104 ? 6.148 -7.165 -15.153 1.00 90.06 104 GLN A C 1
ATOM 758 O O . GLN A 1 104 ? 4.983 -6.827 -15.342 1.00 90.06 104 GLN A O 1
ATOM 763 N N . CYS A 1 105 ? 7.176 -6.502 -15.661 1.00 87.62 105 CYS A N 1
ATOM 764 C CA . CYS A 1 105 ? 7.063 -5.333 -16.519 1.00 87.62 105 CYS A CA 1
ATOM 765 C C . CYS A 1 105 ? 7.826 -5.557 -17.823 1.00 87.62 105 CYS A C 1
ATOM 767 O O . CYS A 1 105 ? 8.886 -6.180 -17.849 1.00 87.62 105 CYS A O 1
ATOM 769 N N . SER A 1 106 ? 7.359 -4.944 -18.902 1.00 87.19 106 SER A N 1
ATOM 770 C CA . SER A 1 106 ? 8.222 -4.645 -20.041 1.00 87.19 106 SER A CA 1
ATOM 771 C C . SER A 1 106 ? 9.070 -3.418 -19.700 1.00 87.19 106 SER A C 1
ATOM 773 O O . SER A 1 106 ? 8.563 -2.431 -19.162 1.00 87.19 106 SER A O 1
ATOM 775 N N . SER A 1 107 ? 10.367 -3.458 -19.992 1.00 73.69 107 SER A N 1
ATOM 776 C CA . SER A 1 107 ? 11.247 -2.304 -19.819 1.00 73.69 107 SER A CA 1
ATOM 777 C C . SER A 1 107 ? 11.531 -1.658 -21.171 1.00 73.69 107 SER A C 1
ATOM 779 O O . SER A 1 107 ? 11.779 -2.326 -22.171 1.00 73.69 107 SER A O 1
ATOM 781 N N . THR A 1 108 ? 11.506 -0.329 -21.204 1.00 65.31 108 THR A N 1
ATOM 782 C CA . THR A 1 108 ? 12.122 0.441 -22.285 1.00 65.31 108 THR A CA 1
ATOM 783 C C . THR A 1 108 ? 13.233 1.286 -21.677 1.00 65.31 108 THR A C 1
ATOM 785 O O . THR A 1 108 ? 13.025 1.999 -20.687 1.00 65.31 108 THR A O 1
ATOM 788 N N . ALA A 1 109 ? 14.446 1.165 -22.225 1.00 64.50 109 ALA A N 1
ATOM 789 C CA . ALA A 1 109 ? 15.553 2.036 -21.851 1.00 64.50 109 ALA A CA 1
ATOM 790 C C . ALA A 1 109 ? 15.137 3.480 -22.149 1.00 64.50 109 ALA A C 1
ATOM 792 O O . ALA A 1 109 ? 14.821 3.813 -23.289 1.00 64.50 109 ALA A O 1
ATOM 793 N N . ALA A 1 110 ? 15.114 4.346 -21.136 1.00 57.59 110 ALA A N 1
ATOM 794 C CA . ALA A 1 110 ? 14.637 5.720 -21.284 1.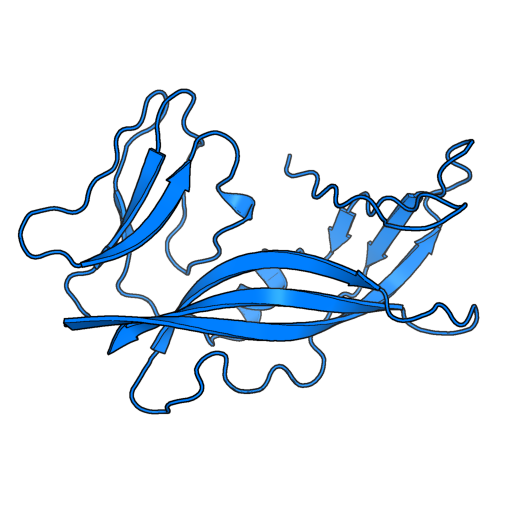00 57.59 110 ALA A CA 1
ATOM 795 C C . ALA A 1 110 ? 15.695 6.660 -21.906 1.00 57.59 110 ALA A C 1
ATOM 797 O O . ALA A 1 110 ? 15.626 7.875 -21.738 1.00 57.59 110 ALA A O 1
ATOM 798 N N . GLY A 1 111 ? 16.649 6.101 -22.655 1.00 53.69 111 GLY A N 1
ATOM 799 C CA . GLY A 1 111 ? 17.800 6.796 -23.228 1.00 53.69 111 GLY A CA 1
ATOM 800 C C . GLY A 1 111 ? 19.027 6.819 -22.300 1.00 53.69 111 GLY A C 1
ATOM 801 O O . GLY A 1 111 ? 18.927 6.492 -21.113 1.00 53.69 111 GLY A O 1
ATOM 802 N N . PRO A 1 112 ? 20.210 7.182 -22.834 1.00 52.59 112 PRO A N 1
ATOM 803 C CA . PRO A 1 112 ? 21.442 7.283 -22.059 1.00 52.59 112 PRO A CA 1
ATOM 804 C C . PRO A 1 112 ? 21.382 8.494 -21.115 1.00 52.59 112 PRO A C 1
ATOM 806 O O . PRO A 1 112 ? 21.675 9.625 -21.492 1.00 52.59 112 PRO A O 1
ATOM 809 N N . GLY A 1 113 ? 20.998 8.257 -19.862 1.00 47.53 113 GLY A N 1
ATOM 810 C CA . GLY A 1 113 ? 21.002 9.251 -18.785 1.00 47.53 113 GLY A CA 1
ATOM 811 C C . GLY A 1 113 ? 22.379 9.419 -18.130 1.00 47.53 113 GLY A C 1
ATOM 812 O O . GLY A 1 113 ? 22.501 9.312 -16.914 1.00 47.53 113 GLY A O 1
ATOM 813 N N . GLY A 1 114 ? 23.448 9.638 -18.899 1.00 61.12 114 GLY A N 1
ATOM 814 C CA . GLY A 1 114 ? 24.802 9.765 -18.333 1.00 61.12 114 GLY A CA 1
ATOM 815 C C . GLY A 1 114 ? 25.226 8.539 -17.497 1.00 61.12 114 GLY A C 1
ATOM 816 O O . GLY A 1 114 ? 25.118 7.411 -17.966 1.00 61.12 114 GLY A O 1
ATOM 817 N N . PHE A 1 115 ? 25.693 8.743 -16.253 1.00 57.38 115 PHE A N 1
ATOM 818 C CA . PHE A 1 115 ? 26.153 7.676 -15.331 1.00 57.38 115 PHE A CA 1
ATOM 819 C C . PHE A 1 115 ? 25.050 6.725 -14.837 1.00 57.38 115 PHE A C 1
ATOM 821 O O . PHE A 1 115 ? 25.342 5.725 -14.176 1.00 57.38 115 PHE A O 1
ATOM 828 N N . TYR A 1 116 ? 23.785 7.046 -15.113 1.00 59.03 116 TYR A N 1
ATOM 829 C CA . TYR A 1 116 ? 22.632 6.277 -14.676 1.00 59.03 116 TYR A CA 1
ATOM 830 C C . TYR A 1 116 ? 21.780 5.952 -15.874 1.00 59.03 116 TYR A C 1
ATOM 832 O O . TYR A 1 116 ? 21.233 6.822 -16.547 1.00 59.03 116 TYR A O 1
ATOM 840 N N . SER A 1 117 ? 21.598 4.674 -16.117 1.00 60.72 117 SER A N 1
ATOM 841 C CA . SER A 1 117 ? 20.577 4.296 -17.062 1.00 60.72 117 SER A CA 1
ATOM 842 C C . SER A 1 117 ? 19.231 4.307 -16.349 1.00 60.72 117 SER A C 1
ATOM 844 O O . SER A 1 117 ? 19.051 3.779 -15.247 1.00 60.72 117 SER A O 1
ATOM 846 N N . THR A 1 118 ? 18.294 5.015 -16.957 1.00 66.69 118 THR A N 1
ATOM 847 C CA . THR A 1 118 ? 16.957 5.196 -16.416 1.00 66.69 118 THR A CA 1
ATOM 848 C C . THR A 1 118 ? 15.986 4.342 -17.208 1.00 66.69 118 THR A C 1
ATOM 850 O O . THR A 1 118 ? 16.121 4.194 -18.423 1.00 66.69 118 THR A O 1
ATOM 853 N N . TYR A 1 119 ? 15.017 3.751 -16.516 1.00 72.06 119 TYR A N 1
ATOM 854 C CA . TYR A 1 119 ? 14.042 2.870 -17.147 1.00 72.06 119 TYR A CA 1
ATOM 855 C C . TYR A 1 119 ? 12.633 3.398 -16.972 1.00 72.06 119 TYR A C 1
ATOM 857 O O . TYR A 1 119 ? 12.243 3.840 -15.886 1.00 72.06 119 TYR A O 1
ATOM 865 N N . LYS A 1 120 ? 11.869 3.301 -18.060 1.00 81.06 120 LYS A N 1
ATOM 866 C CA . LYS A 1 120 ? 10.416 3.394 -18.035 1.00 81.06 120 LYS A CA 1
ATOM 867 C C . LYS A 1 120 ? 9.873 1.977 -18.082 1.00 81.06 120 LYS A C 1
ATOM 869 O O . LYS A 1 120 ? 10.162 1.218 -19.008 1.00 81.06 120 LYS A O 1
ATOM 874 N N . LEU A 1 121 ? 9.129 1.622 -17.046 1.00 85.00 121 LEU A N 1
ATOM 875 C CA . LEU A 1 121 ? 8.485 0.326 -16.938 1.00 85.00 121 LEU A CA 1
ATOM 876 C C . LEU A 1 121 ? 7.054 0.452 -17.444 1.00 85.00 121 LEU A C 1
ATOM 878 O O . LEU A 1 121 ? 6.301 1.314 -16.990 1.00 85.00 121 LEU A O 1
ATOM 882 N N . THR A 1 122 ? 6.698 -0.396 -18.394 1.00 88.25 122 THR A N 1
ATOM 883 C CA . THR A 1 122 ? 5.408 -0.388 -19.087 1.00 88.25 122 THR A CA 1
ATOM 884 C C . THR A 1 122 ? 4.825 -1.792 -19.110 1.00 88.25 122 THR A C 1
ATOM 886 O O . THR A 1 122 ? 5.574 -2.763 -19.056 1.00 88.25 122 THR A O 1
ATOM 889 N N . GLY A 1 123 ? 3.503 -1.920 -19.210 1.00 88.88 123 GLY A N 1
ATOM 890 C CA . GLY A 1 123 ? 2.857 -3.236 -19.220 1.00 88.88 123 GLY A CA 1
ATOM 891 C C . GLY A 1 123 ? 3.092 -4.012 -17.922 1.00 88.88 123 GLY A C 1
ATOM 892 O O . GLY A 1 123 ? 3.210 -5.232 -17.946 1.00 88.88 123 GLY A O 1
ATOM 893 N N . CYS A 1 124 ? 3.229 -3.300 -16.802 1.00 88.62 124 CYS A N 1
ATOM 894 C CA . CYS A 1 124 ? 3.460 -3.917 -15.505 1.00 88.62 124 CYS A CA 1
ATOM 895 C C . CYS A 1 124 ? 2.220 -4.676 -15.030 1.00 88.62 124 CYS A C 1
ATOM 897 O O . CYS A 1 124 ? 1.120 -4.130 -15.044 1.00 88.62 124 CYS A O 1
ATOM 899 N N . SER A 1 125 ? 2.408 -5.916 -14.594 1.00 90.62 125 SER A N 1
ATOM 900 C CA . SER A 1 125 ? 1.345 -6.786 -14.096 1.00 90.62 125 SER A CA 1
ATOM 901 C C . SER A 1 125 ? 1.864 -7.709 -12.998 1.00 90.62 125 SER A C 1
ATOM 903 O O . SER A 1 125 ? 3.060 -7.995 -12.921 1.00 90.62 125 SER A O 1
ATOM 905 N N . TRP A 1 126 ? 0.970 -8.159 -12.121 1.00 87.50 126 TRP A N 1
ATOM 906 C CA . TRP A 1 126 ? 1.322 -9.085 -11.048 1.00 87.50 126 TRP A CA 1
ATOM 907 C C . TRP A 1 126 ? 1.638 -10.477 -11.564 1.00 87.50 126 TRP A C 1
ATOM 909 O O . TRP A 1 126 ? 0.928 -11.019 -12.409 1.00 87.50 126 TRP A O 1
ATOM 919 N N . VAL A 1 127 ? 2.630 -11.097 -10.936 1.00 89.06 127 VAL A N 1
ATOM 920 C CA . VAL A 1 127 ? 2.915 -12.518 -11.082 1.00 89.06 127 VAL A CA 1
ATOM 921 C C . VAL A 1 127 ? 2.463 -13.217 -9.811 1.00 89.06 127 VAL A C 1
ATOM 923 O O . VAL A 1 127 ? 3.038 -13.000 -8.750 1.00 89.06 127 VAL A O 1
ATOM 926 N N . ASN A 1 128 ? 1.419 -14.044 -9.927 1.00 78.88 128 ASN A N 1
ATOM 927 C CA . ASN A 1 128 ? 0.924 -14.932 -8.868 1.00 78.88 128 ASN A CA 1
ATOM 928 C C . ASN A 1 128 ? 0.860 -14.275 -7.473 1.00 78.88 128 ASN A C 1
ATOM 930 O O . ASN A 1 128 ? 1.514 -14.758 -6.549 1.00 78.88 128 ASN A O 1
ATOM 934 N N . PRO A 1 129 ? 0.078 -13.196 -7.281 1.00 78.31 129 PRO A N 1
ATOM 935 C CA . PRO A 1 129 ? 0.171 -12.382 -6.068 1.00 78.31 129 PRO A CA 1
ATOM 936 C C . PRO A 1 129 ? -0.221 -13.129 -4.782 1.00 78.31 129 PRO A C 1
ATOM 938 O O . PRO A 1 129 ? 0.096 -12.660 -3.692 1.00 78.31 129 PRO A O 1
ATOM 941 N N . GLY A 1 130 ? -0.902 -14.281 -4.887 1.00 83.88 130 GLY A N 1
ATOM 942 C CA . GLY A 1 130 ? -1.450 -14.996 -3.734 1.00 83.88 130 GLY A CA 1
ATOM 943 C C . GLY A 1 130 ? -2.424 -14.120 -2.933 1.00 83.88 130 GLY A C 1
ATOM 944 O O . GLY A 1 130 ? -2.762 -13.014 -3.357 1.00 83.88 130 GLY A O 1
ATOM 945 N N . PRO A 1 131 ? -2.942 -14.589 -1.790 1.00 88.69 131 PRO A N 1
ATOM 946 C CA . PRO A 1 131 ? -3.654 -13.716 -0.865 1.00 88.69 131 PRO A CA 1
ATOM 947 C C . PRO A 1 131 ? -2.668 -12.772 -0.154 1.00 88.69 131 PRO A C 1
ATOM 949 O O . PRO A 1 131 ? -1.621 -13.204 0.320 1.00 88.69 131 PRO A O 1
ATOM 952 N N . LEU A 1 132 ? -3.024 -11.488 -0.027 1.00 91.06 132 LEU A N 1
ATOM 953 C CA . LEU A 1 132 ? -2.195 -10.500 0.686 1.00 91.06 132 LEU A CA 1
ATOM 954 C C . LEU A 1 132 ? -2.096 -10.775 2.196 1.00 91.06 132 LEU A C 1
ATOM 956 O O . LEU A 1 132 ? -1.105 -10.418 2.826 1.00 91.06 132 LEU A O 1
ATOM 960 N N . CYS A 1 133 ? -3.124 -11.397 2.773 1.00 93.12 133 CYS A N 1
ATOM 961 C CA . CYS A 1 133 ? -3.157 -11.817 4.169 1.00 93.12 133 CYS A CA 1
ATOM 962 C C . CYS A 1 133 ? -3.095 -13.340 4.255 1.00 93.12 133 CYS A C 1
ATOM 964 O O . CYS A 1 133 ? -3.814 -14.032 3.538 1.00 93.12 133 CYS A O 1
ATOM 966 N N . ALA A 1 134 ? -2.273 -13.862 5.166 1.00 88.00 134 ALA A N 1
ATOM 967 C CA . ALA A 1 134 ? -2.108 -15.305 5.341 1.00 88.00 134 ALA A CA 1
ATOM 968 C C . ALA A 1 134 ? -3.378 -16.003 5.866 1.00 88.00 134 ALA A C 1
ATOM 970 O O . ALA A 1 134 ? -3.622 -17.162 5.539 1.00 88.00 134 ALA A O 1
ATOM 971 N N . SER A 1 135 ? -4.189 -15.308 6.674 1.00 88.94 135 SER A N 1
ATOM 972 C CA . SER A 1 135 ? -5.445 -15.845 7.205 1.00 88.94 135 SER A CA 1
ATOM 973 C C . SER A 1 135 ? -6.634 -15.466 6.325 1.00 88.94 135 SER A C 1
ATOM 975 O O . SER A 1 135 ? -6.804 -14.304 5.965 1.00 88.94 135 SER A O 1
ATOM 977 N N . SER A 1 136 ? -7.524 -16.425 6.062 1.00 87.31 136 SER A N 1
ATOM 978 C CA . SER A 1 136 ? -8.809 -16.175 5.395 1.00 87.31 136 SER A CA 1
ATOM 979 C C . SER A 1 136 ? -9.814 -15.416 6.272 1.00 87.31 136 SER A C 1
ATOM 981 O O . SER A 1 136 ? -10.786 -14.861 5.747 1.00 87.31 136 SER A O 1
ATOM 983 N N . SER A 1 137 ? -9.581 -15.376 7.592 1.00 90.12 137 SER A N 1
ATOM 984 C CA . SER A 1 137 ? -10.394 -14.626 8.556 1.00 90.12 137 SER A CA 1
ATOM 985 C C . SER A 1 137 ? -10.075 -13.133 8.591 1.00 90.12 137 SER A C 1
ATOM 987 O O . SER A 1 137 ? -10.843 -12.375 9.172 1.00 90.12 137 SER A O 1
ATOM 989 N N . THR A 1 138 ? -8.967 -12.703 7.981 1.00 94.62 138 THR A N 1
ATOM 990 C CA . THR A 1 138 ? -8.592 -11.292 7.899 1.00 94.62 138 THR A CA 1
ATOM 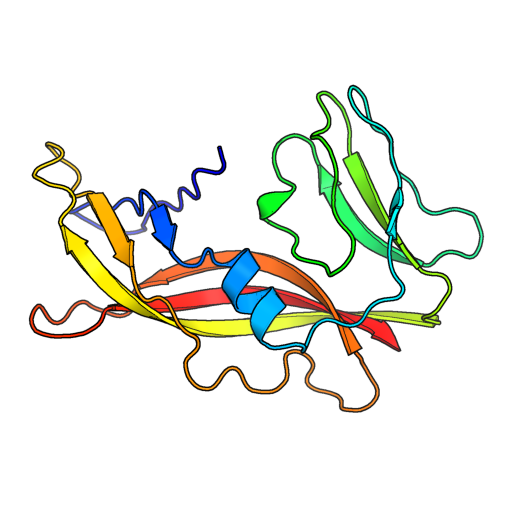991 C C . THR A 1 138 ? -8.758 -10.759 6.481 1.00 94.62 138 THR A C 1
ATOM 993 O O . THR A 1 138 ? -8.908 -11.494 5.498 1.00 94.62 138 THR A O 1
ATOM 996 N N . ARG A 1 139 ? -8.784 -9.434 6.373 1.00 95.62 139 ARG A N 1
ATOM 997 C CA . ARG A 1 139 ? -8.872 -8.699 5.114 1.00 95.62 139 ARG A CA 1
ATOM 998 C C . ARG A 1 139 ? -7.726 -7.700 5.034 1.00 95.62 139 ARG A C 1
ATOM 1000 O O . ARG A 1 139 ? -7.422 -7.034 6.020 1.00 95.62 139 ARG A O 1
ATOM 1007 N N . ALA A 1 140 ? -7.093 -7.590 3.869 1.00 96.38 140 ALA A N 1
ATOM 1008 C CA . ALA A 1 140 ? -6.061 -6.586 3.641 1.00 96.38 140 ALA A CA 1
ATOM 1009 C C . ALA A 1 140 ? -6.729 -5.218 3.492 1.00 96.38 140 ALA A C 1
ATOM 1011 O O . ALA A 1 140 ? -7.510 -5.014 2.571 1.00 96.38 140 ALA A O 1
ATOM 1012 N N . VAL A 1 141 ? -6.450 -4.283 4.393 1.00 96.44 141 VAL A N 1
ATOM 1013 C CA . VAL A 1 141 ? -7.068 -2.944 4.382 1.00 96.44 141 VAL A CA 1
ATOM 1014 C C . VAL A 1 141 ? -6.114 -1.897 3.812 1.00 96.44 141 VAL A C 1
ATOM 1016 O O . VAL A 1 141 ? -6.534 -0.942 3.155 1.00 96.44 141 VAL A O 1
ATOM 1019 N N . ALA A 1 142 ? -4.816 -2.090 4.031 1.00 95.50 142 ALA A N 1
ATOM 1020 C CA . ALA A 1 142 ? -3.775 -1.233 3.494 1.00 95.50 142 ALA A CA 1
ATOM 1021 C C . ALA A 1 142 ? -2.531 -2.046 3.141 1.00 95.50 142 ALA A C 1
ATOM 1023 O O . ALA A 1 142 ? -2.234 -3.048 3.790 1.00 95.50 142 ALA A O 1
ATOM 1024 N N . VAL A 1 143 ? -1.789 -1.585 2.139 1.00 94.00 143 VAL A N 1
ATOM 1025 C CA . VAL A 1 143 ? -0.470 -2.114 1.790 1.00 94.00 143 VAL A CA 1
ATOM 1026 C C . VAL A 1 143 ? 0.529 -0.974 1.805 1.00 94.00 143 VAL A C 1
ATOM 1028 O O . VAL A 1 143 ? 0.342 0.025 1.113 1.00 94.00 143 VAL A O 1
ATOM 1031 N N . ARG A 1 144 ? 1.597 -1.129 2.580 1.00 91.56 144 ARG A N 1
ATOM 1032 C CA . ARG A 1 144 ? 2.734 -0.225 2.604 1.00 91.56 144 ARG A CA 1
ATOM 1033 C C . ARG A 1 144 ? 3.897 -0.809 1.816 1.00 91.56 144 ARG A C 1
ATOM 1035 O O . ARG A 1 144 ? 4.355 -1.906 2.115 1.00 91.56 144 ARG A O 1
ATOM 1042 N N . THR A 1 145 ? 4.429 -0.058 0.860 1.00 87.19 145 THR A N 1
ATOM 1043 C CA . THR A 1 145 ? 5.647 -0.466 0.144 1.00 87.19 145 THR A CA 1
ATOM 1044 C C . THR A 1 145 ? 6.881 -0.116 0.967 1.00 87.19 145 THR A C 1
ATOM 1046 O O . THR A 1 145 ? 7.029 1.034 1.378 1.00 87.19 145 THR A O 1
ATOM 1049 N N . THR A 1 146 ? 7.778 -1.078 1.195 1.00 81.56 146 THR A N 1
ATOM 1050 C CA . THR A 1 146 ? 9.013 -0.859 1.970 1.00 81.56 146 THR A CA 1
ATOM 1051 C C . THR A 1 146 ? 10.264 -0.875 1.102 1.00 81.56 146 THR A C 1
ATOM 1053 O O . THR A 1 146 ? 11.182 -0.092 1.340 1.00 81.56 146 THR A O 1
ATOM 1056 N N . ALA A 1 147 ? 10.314 -1.727 0.074 1.00 79.62 147 ALA A N 1
ATOM 1057 C CA . ALA A 1 147 ? 11.425 -1.753 -0.870 1.00 79.62 147 ALA A CA 1
ATOM 1058 C C . ALA A 1 147 ? 11.033 -2.358 -2.221 1.00 79.62 147 ALA A C 1
ATOM 1060 O O . ALA A 1 147 ? 10.162 -3.216 -2.290 1.00 79.62 147 ALA A O 1
ATOM 1061 N N . PHE A 1 148 ? 11.756 -1.975 -3.273 1.00 78.31 148 PHE A N 1
ATOM 1062 C CA . PHE A 1 148 ? 11.761 -2.668 -4.558 1.00 78.31 148 PHE A CA 1
ATOM 1063 C C . PHE A 1 148 ? 13.141 -3.271 -4.788 1.00 78.31 148 PHE A C 1
ATOM 1065 O O . PHE A 1 148 ? 14.162 -2.614 -4.569 1.00 78.31 148 PHE A O 1
ATOM 1072 N N . LYS A 1 149 ? 13.168 -4.516 -5.245 1.00 80.06 149 LYS A N 1
ATOM 1073 C CA . LYS A 1 149 ? 14.360 -5.223 -5.696 1.00 80.06 149 LYS A CA 1
ATOM 1074 C C . LYS A 1 149 ? 14.105 -5.723 -7.109 1.00 80.06 149 LYS A C 1
ATOM 1076 O O . LYS A 1 149 ? 13.013 -6.163 -7.435 1.00 80.06 149 LYS A O 1
ATOM 1081 N N . THR A 1 150 ? 15.109 -5.642 -7.961 1.00 68.56 150 THR A N 1
ATOM 1082 C CA . THR A 1 150 ? 15.093 -6.308 -9.265 1.00 68.56 150 THR A CA 1
ATOM 1083 C C . THR A 1 150 ? 15.718 -7.682 -9.095 1.00 68.56 150 THR A C 1
ATOM 1085 O O . THR A 1 150 ? 16.777 -7.785 -8.466 1.00 68.56 150 THR A O 1
ATOM 1088 N N . THR A 1 151 ? 15.140 -8.714 -9.695 1.00 64.44 151 THR A N 1
ATOM 1089 C CA . THR A 1 151 ? 15.888 -9.957 -9.902 1.00 64.44 151 THR A CA 1
ATOM 1090 C C . THR A 1 151 ? 17.023 -9.709 -10.910 1.00 64.44 151 THR A C 1
ATOM 1092 O O . THR A 1 151 ? 16.931 -8.765 -11.704 1.00 64.44 151 THR A O 1
ATOM 1095 N N . PRO A 1 152 ? 18.121 -10.490 -10.873 1.00 55.44 152 PRO A N 1
ATOM 1096 C CA . PRO A 1 152 ? 19.251 -10.313 -11.782 1.00 55.44 152 PRO A CA 1
ATOM 1097 C C . PRO A 1 152 ? 18.793 -10.255 -13.243 1.00 55.44 152 PRO A C 1
ATOM 1099 O O . PRO A 1 152 ? 18.004 -11.086 -13.686 1.00 55.44 152 PRO A O 1
ATOM 1102 N N . TRP A 1 153 ? 19.265 -9.230 -13.951 1.00 56.09 153 TRP A N 1
ATOM 1103 C CA . TRP A 1 153 ? 18.941 -8.963 -15.348 1.00 56.09 153 TRP A CA 1
ATOM 1104 C C . TRP A 1 153 ? 19.498 -10.060 -16.252 1.00 56.09 153 TRP A C 1
ATOM 1106 O O . TRP A 1 153 ? 20.713 -10.242 -16.312 1.00 56.09 153 TRP A O 1
ATOM 1116 N N . ASP A 1 154 ? 18.622 -10.703 -17.017 1.00 53.78 154 ASP A N 1
ATOM 1117 C CA . ASP A 1 154 ? 19.001 -11.306 -18.288 1.00 53.78 154 ASP A CA 1
ATOM 1118 C C . ASP A 1 154 ? 18.540 -10.344 -19.394 1.00 53.78 154 ASP A C 1
ATOM 1120 O O . ASP A 1 154 ? 17.393 -9.894 -19.393 1.00 53.78 154 ASP A O 1
ATOM 1124 N N . TYR A 1 155 ? 19.432 -9.957 -20.309 1.00 55.56 155 TYR A N 1
ATOM 1125 C CA . TYR A 1 155 ? 19.201 -8.900 -21.316 1.00 55.56 155 TYR A CA 1
ATOM 1126 C C . TYR A 1 155 ? 18.122 -9.255 -22.360 1.00 55.56 155 TYR A C 1
ATOM 1128 O O . TYR A 1 155 ? 17.903 -8.513 -23.316 1.00 55.56 155 TYR A O 1
ATOM 1136 N N . SER A 1 156 ? 17.454 -10.394 -22.195 1.00 57.00 156 SER A N 1
ATOM 1137 C CA . SER A 1 156 ? 16.627 -11.052 -23.198 1.00 57.00 156 SER A CA 1
ATOM 1138 C C . SER A 1 156 ? 15.207 -11.368 -22.705 1.00 57.00 156 SER A C 1
ATOM 1140 O O . SER A 1 156 ? 14.597 -12.333 -23.161 1.00 57.00 156 SER A O 1
ATOM 1142 N N . GLY A 1 157 ? 14.638 -10.564 -21.795 1.00 68.81 157 GLY A N 1
ATOM 1143 C CA . GLY A 1 157 ? 13.307 -10.864 -21.267 1.00 68.81 157 GLY A CA 1
ATOM 1144 C C . GLY A 1 157 ? 12.574 -9.742 -20.526 1.00 68.81 157 GLY A C 1
ATOM 1145 O O . GLY A 1 157 ? 13.102 -8.644 -20.334 1.00 68.81 157 GLY A O 1
ATOM 1146 N N . PRO A 1 158 ? 11.316 -10.012 -20.128 1.00 75.12 158 PRO A N 1
ATOM 1147 C CA . PRO A 1 158 ? 10.540 -9.121 -19.277 1.00 75.12 158 PRO A CA 1
ATOM 1148 C C . PRO A 1 158 ? 11.217 -8.957 -17.909 1.00 75.12 158 PRO A C 1
ATOM 1150 O O . PRO A 1 158 ? 11.761 -9.905 -17.347 1.00 75.12 158 PRO A O 1
ATOM 1153 N N . LEU A 1 159 ? 11.164 -7.743 -17.365 1.00 81.62 159 LEU A N 1
ATOM 1154 C CA . LEU A 1 159 ? 11.759 -7.414 -16.077 1.00 81.62 159 LEU A CA 1
ATOM 1155 C C . LEU A 1 159 ? 10.860 -7.905 -14.943 1.00 81.62 159 LEU A C 1
ATOM 1157 O O . LEU A 1 159 ? 9.693 -7.520 -14.877 1.00 81.62 159 LEU A O 1
ATOM 1161 N N . LEU A 1 160 ? 11.428 -8.676 -14.019 1.00 85.12 160 LEU A N 1
ATOM 1162 C CA . LEU A 1 160 ? 10.780 -9.049 -12.766 1.00 85.12 160 LEU A CA 1
ATOM 1163 C C . LEU A 1 160 ? 11.263 -8.153 -11.617 1.00 85.12 160 LEU A C 1
ATOM 1165 O O . LEU A 1 160 ? 12.458 -7.900 -11.433 1.00 85.12 160 LEU A O 1
ATOM 1169 N N . LEU A 1 161 ? 10.296 -7.646 -10.859 1.00 84.88 161 LEU A N 1
ATOM 1170 C CA . LEU A 1 161 ? 10.475 -6.759 -9.720 1.00 84.88 161 LEU A CA 1
ATOM 1171 C C . LEU A 1 161 ? 9.836 -7.384 -8.491 1.00 84.88 161 LEU A C 1
ATOM 1173 O O . LEU A 1 161 ? 8.636 -7.639 -8.472 1.00 84.88 161 LEU A O 1
ATOM 1177 N N . ASP A 1 162 ? 10.629 -7.539 -7.447 1.00 87.25 162 ASP A N 1
ATOM 1178 C CA . ASP A 1 162 ? 10.178 -7.935 -6.126 1.00 87.25 162 ASP A CA 1
ATOM 1179 C C . ASP A 1 162 ? 9.877 -6.673 -5.310 1.00 87.25 162 ASP A C 1
ATOM 1181 O O . ASP A 1 162 ? 10.766 -5.875 -4.996 1.00 87.25 162 ASP A O 1
ATOM 1185 N N . ALA A 1 163 ? 8.615 -6.478 -4.957 1.00 87.19 163 ALA A N 1
ATOM 1186 C CA . ALA A 1 163 ? 8.162 -5.434 -4.056 1.00 87.19 163 ALA A CA 1
ATOM 1187 C C . ALA A 1 163 ? 7.998 -6.019 -2.652 1.00 87.19 163 ALA A C 1
ATOM 1189 O O . ALA A 1 163 ? 7.088 -6.803 -2.392 1.00 87.19 163 ALA A O 1
ATOM 1190 N N . ASN A 1 164 ? 8.869 -5.623 -1.731 1.00 89.38 164 ASN A N 1
ATOM 1191 C CA . ASN A 1 164 ? 8.675 -5.902 -0.317 1.00 89.38 164 ASN A CA 1
ATOM 1192 C C . ASN A 1 164 ? 7.594 -4.972 0.219 1.00 89.38 164 ASN A C 1
ATOM 1194 O O . ASN A 1 164 ? 7.699 -3.744 0.102 1.00 89.38 164 ASN A O 1
ATOM 1198 N N . VAL A 1 165 ? 6.574 -5.562 0.830 1.00 91.81 165 VAL A N 1
ATOM 1199 C CA . VAL A 1 165 ? 5.427 -4.832 1.353 1.00 91.81 165 VAL A CA 1
ATOM 1200 C C . VAL A 1 165 ? 5.073 -5.271 2.768 1.00 91.81 165 VAL A C 1
ATOM 1202 O O . VAL A 1 165 ? 5.323 -6.405 3.175 1.00 91.81 165 VAL A O 1
ATOM 1205 N N . GLU A 1 166 ? 4.462 -4.356 3.507 1.00 94.06 166 GLU A N 1
ATOM 1206 C CA . GLU A 1 166 ? 3.763 -4.619 4.761 1.00 94.06 166 GLU A CA 1
ATOM 1207 C C . GLU A 1 166 ? 2.264 -4.468 4.514 1.00 94.06 166 GLU A C 1
ATOM 1209 O O . GLU A 1 166 ? 1.804 -3.442 4.022 1.00 94.06 166 GLU A O 1
ATOM 1214 N N . VAL A 1 167 ? 1.490 -5.488 4.846 1.00 95.38 167 VAL A N 1
ATOM 1215 C CA . VAL A 1 167 ? 0.043 -5.526 4.664 1.00 95.38 167 VAL A CA 1
ATOM 1216 C C . VAL A 1 167 ? -0.623 -5.389 6.027 1.00 95.38 167 VAL A C 1
ATOM 1218 O O . VAL A 1 167 ? -0.345 -6.175 6.933 1.00 95.38 167 VAL A O 1
ATOM 1221 N N . SER A 1 168 ? -1.523 -4.418 6.174 1.00 96.69 168 SER A N 1
ATOM 1222 C CA . SER A 1 168 ? -2.398 -4.311 7.343 1.00 96.69 168 SER A CA 1
ATOM 1223 C C . SER A 1 168 ? -3.593 -5.248 7.164 1.00 96.69 168 SER A C 1
ATOM 1225 O O . SER A 1 168 ? -4.519 -4.948 6.406 1.00 96.69 168 SER A O 1
ATOM 1227 N N . CYS A 1 169 ? -3.560 -6.384 7.857 1.00 97.00 169 CYS A N 1
ATOM 1228 C CA . CYS A 1 169 ? -4.578 -7.429 7.834 1.00 97.00 169 CYS A CA 1
ATOM 1229 C C . CYS A 1 169 ? -5.503 -7.301 9.045 1.00 97.00 169 CYS A C 1
ATOM 1231 O O . CYS A 1 169 ? -5.063 -7.513 10.176 1.00 97.00 169 CYS A O 1
ATOM 1233 N N . CYS A 1 170 ? -6.773 -6.973 8.811 1.00 96.81 170 CYS A N 1
ATOM 1234 C CA . CYS A 1 170 ? -7.737 -6.660 9.864 1.00 96.81 170 CYS A CA 1
ATOM 1235 C C . CYS A 1 170 ? -8.868 -7.695 9.958 1.00 96.81 170 CYS A C 1
ATOM 1237 O O . CYS A 1 170 ? -9.234 -8.289 8.940 1.00 96.81 170 CYS A O 1
ATOM 1239 N N . ALA A 1 171 ? -9.373 -7.916 11.177 1.00 94.94 171 ALA A N 1
ATOM 1240 C CA . ALA A 1 171 ? -10.460 -8.842 11.519 1.00 94.94 171 ALA A CA 1
ATOM 1241 C C . ALA A 1 171 ? -11.660 -8.101 12.110 1.00 94.94 171 ALA A C 1
ATOM 1243 O O . ALA A 1 171 ? -11.459 -7.289 13.049 1.00 94.94 171 ALA A O 1
#

Foldseek 3Di:
DDQDADFDPDDAATEGAREAVVHPLVQVVVVVQADDFWEKAFDPAATAADEDVQKDFQDKDFAPGPVQKHFPYDNPDGYPHHIITTIGNPFPDKDKDKDKWKKWWAWDFPDCPDSHTYIHTYPIHTDCRDRPDPDPVWGFGMKGFDDKDWDDDDPPDITMIITIIITTTTD

Sequence (171 aa):
MASCTIAPRRDPVRWRVLSMTPSFQDNIKSTGQLASGAAWAGTAPWCNGRCNSGELQVAVASEGSPDLIISTSPFGSDCLFGSKALCTTQYSSCTLSSTTLQIQCSSTAAGPGGFYSTYKLTGCSWVNPGPLCASSSTRAVAVRTTAFKTTPWDYSGPLLLDANVEVSCCA

Secondary structure (DSSP, 8-state):
--------SSSS---EEEEEES-HHHHHHHTT-B---EEEE--SSEEE--PPTT-EEEEEEETT-GGGEEESS---SPPSEEEEEEEESS-S-EEEEEEEEEEEEEEEE----TTS-EEEEEEEEEE----SSS-TT-EEEEEEEEEEEEPPPPTTSPEEEEEEEEEEEE-

Organism: Dacryopinax primogenitus (strain DJM 731) (NCBI:txid1858805)

pLDDT: mean 80.6, std 17.62, range [25.45, 97.19]

Radius of gyration: 17.4 Å; chains: 1; bounding box: 44×38×44 Å